Protein AF-A0AAD8GUL1-F1 (afdb_monomer_lite)

Sequence (141 aa):
MFMANSLLISLLVLLSAIYFVTAQQKVTNSINQSSSLTPTGNSSWLSPSGLSAFEFHLQGNNRYRLEIFIVRLVVNNTIVWTTNQDDPHVSDDVTLHLNIDGRLILQHKFLDSNTYVVNHDQSISSASMLDTGNFVLYDSN

InterPro domains:
  IPR001480 Bulb-type lectin domain [PS50927] (30-141)
  IPR036426 Bulb-type lectin domain superfamily [G3DSA:2.90.10.10] (22-141)
  IPR036426 Bulb-type lectin domain superfamily [SSF51110] (76-141)

Foldseek 3Di:
DVVVVVVVVVVVVVVVVVVVVLVVLQPVLKAFAPDKAFLPPNFWRAASVSQWTQGWDDPDPQWTFGAIAGRDDDDDPDRDGDDPVPTDIDGRQWMFGCHPQQFGWIDGNPDPDIHGPDDDPARFRIWHQHNVSDTDTDGPD

Organism: NCBI:txid360622

Secondary structure (DSSP, 8-state):
-HHHHHHHHHHHHHHHHHHHHHHHT----EEETTEEE-TTSS-EEE-TTSSEEEEEEEEETTEEEEEEEE----SSS----B--TTPPPB-TTEEEEE-TTS-EEEEETT-S-PEESS--SSPEEEEEE-TTS-EEEEE--

pLDDT: mean 76.24, std 16.09, range [33.0, 94.69]

Radius of gyration: 20.24 Å; chains: 1; bounding box: 42×31×72 Å

Structure (mmCIF, N/CA/C/O backbone):
data_AF-A0AAD8GUL1-F1
#
_entry.id   AF-A0AAD8GUL1-F1
#
loop_
_atom_site.group_PDB
_atom_site.id
_atom_site.type_symbol
_atom_site.label_atom_id
_atom_site.label_alt_id
_atom_site.label_comp_id
_atom_sit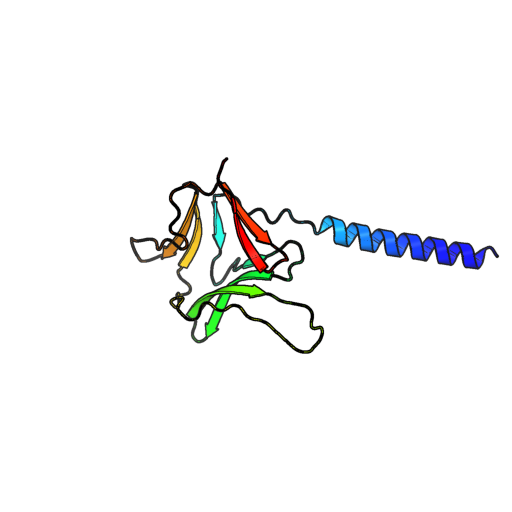e.label_asym_id
_atom_site.label_entity_id
_atom_site.label_seq_id
_atom_site.pdbx_PDB_ins_code
_atom_site.Cartn_x
_atom_site.Cartn_y
_atom_site.Cartn_z
_atom_site.occupancy
_atom_site.B_iso_or_equiv
_atom_site.auth_seq_id
_atom_site.auth_comp_id
_atom_site.auth_asym_id
_atom_site.auth_atom_id
_atom_site.pdbx_PDB_model_num
ATOM 1 N N . MET A 1 1 ? -17.472 8.202 51.626 1.00 59.06 1 MET A N 1
ATOM 2 C CA . MET A 1 1 ? -18.361 8.102 50.444 1.00 59.06 1 MET A CA 1
ATOM 3 C C . MET A 1 1 ? -17.948 9.057 49.317 1.00 59.06 1 MET A C 1
ATOM 5 O O . MET A 1 1 ? -17.770 8.594 48.203 1.00 59.06 1 MET A O 1
ATOM 9 N N . PHE A 1 2 ? -17.691 10.344 49.591 1.00 58.75 2 PHE A N 1
ATOM 10 C CA . PHE A 1 2 ? -17.330 11.347 48.567 1.00 58.75 2 PHE A CA 1
ATOM 11 C C . PHE A 1 2 ? -16.039 11.074 47.761 1.00 58.75 2 PHE A C 1
ATOM 13 O O . PHE A 1 2 ? -16.027 11.277 46.552 1.00 58.75 2 PHE A O 1
ATOM 20 N N . MET A 1 3 ? -14.965 10.572 48.388 1.00 69.62 3 MET A N 1
ATOM 21 C CA . MET A 1 3 ? -13.691 10.312 47.689 1.00 69.62 3 MET A CA 1
ATOM 22 C C . MET A 1 3 ? -13.766 9.159 46.674 1.00 69.62 3 MET A C 1
ATOM 24 O O . MET A 1 3 ? -13.169 9.246 45.606 1.00 69.62 3 MET A O 1
ATOM 28 N N . ALA A 1 4 ? -14.539 8.109 46.970 1.00 71.50 4 ALA A N 1
ATOM 29 C CA . ALA A 1 4 ? -14.715 6.968 46.069 1.00 71.50 4 ALA A CA 1
ATOM 30 C C . ALA A 1 4 ? -15.485 7.355 44.793 1.00 71.50 4 ALA A C 1
ATOM 32 O O . ALA A 1 4 ? -15.118 6.927 43.702 1.00 71.50 4 ALA A O 1
ATOM 33 N N . ASN A 1 5 ? -16.488 8.235 44.911 1.00 77.50 5 ASN A N 1
ATOM 34 C CA . ASN A 1 5 ? -17.206 8.772 43.753 1.00 77.50 5 ASN A CA 1
ATOM 35 C C . ASN A 1 5 ? -16.305 9.634 42.859 1.00 77.50 5 ASN A C 1
ATOM 37 O O . ASN A 1 5 ? -16.398 9.539 41.641 1.00 77.50 5 ASN A O 1
ATOM 41 N N . SER A 1 6 ? -15.418 10.443 43.446 1.00 81.12 6 SER A N 1
ATOM 42 C CA . SER A 1 6 ? -14.476 11.274 42.680 1.00 81.12 6 SER A CA 1
ATOM 43 C C . SER A 1 6 ? -13.496 10.426 41.856 1.00 81.12 6 SER A C 1
ATOM 45 O O . SER A 1 6 ? -13.279 10.689 40.672 1.00 81.12 6 SER A O 1
ATOM 47 N N . LEU A 1 7 ? -12.973 9.343 42.445 1.00 87.25 7 LEU A N 1
ATOM 48 C CA . LEU A 1 7 ? -12.097 8.394 41.750 1.00 87.25 7 LEU A CA 1
ATOM 49 C C . LEU A 1 7 ? -12.820 7.656 40.615 1.00 87.25 7 LEU A C 1
ATOM 51 O O . LEU A 1 7 ? -12.256 7.506 39.534 1.00 87.25 7 LEU A O 1
ATOM 55 N N . LEU A 1 8 ? -14.074 7.246 40.832 1.00 89.56 8 LEU A N 1
ATOM 56 C CA . LEU A 1 8 ? -14.887 6.582 39.811 1.00 89.56 8 LEU A CA 1
ATOM 57 C C . LEU A 1 8 ? -15.173 7.503 38.614 1.00 89.56 8 LEU A C 1
ATOM 59 O O . LEU A 1 8 ? -15.077 7.067 37.469 1.00 89.56 8 LEU A O 1
ATOM 63 N N . ILE A 1 9 ? -15.483 8.778 38.870 1.00 88.25 9 ILE A N 1
ATOM 64 C CA . ILE A 1 9 ? -15.730 9.775 37.818 1.00 88.25 9 ILE A CA 1
ATOM 65 C C . ILE A 1 9 ? -14.446 10.045 37.026 1.00 88.25 9 ILE A C 1
ATOM 67 O O . ILE A 1 9 ? -14.482 10.044 35.799 1.00 88.25 9 ILE A O 1
ATOM 71 N N . SER A 1 10 ? -13.309 10.216 37.706 1.00 87.44 10 SER A N 1
ATOM 72 C CA . SER A 1 10 ? -12.009 10.407 37.046 1.00 87.44 10 SER A CA 1
ATOM 73 C C . SER A 1 10 ? -11.644 9.215 36.154 1.00 87.44 10 SER A C 1
ATOM 75 O O . SER A 1 10 ? -11.240 9.396 35.006 1.00 87.44 10 SER A O 1
ATOM 77 N N . LEU A 1 11 ? -11.882 7.990 36.636 1.00 89.69 11 LEU A N 1
ATOM 78 C CA . LEU A 1 11 ? -11.674 6.766 35.864 1.00 89.69 11 LEU A CA 1
ATOM 79 C C . LEU A 1 11 ? -12.589 6.714 34.629 1.00 89.69 11 LEU A C 1
ATOM 81 O O . LEU A 1 11 ? -12.108 6.447 33.533 1.00 89.69 11 LEU A O 1
ATOM 85 N N . LEU A 1 12 ? -13.881 7.029 34.772 1.00 88.88 12 LEU A N 1
ATOM 86 C CA . LEU A 1 12 ? -14.832 7.091 33.653 1.00 88.88 12 LEU A CA 1
ATOM 87 C C . LEU A 1 12 ? -14.428 8.128 32.596 1.00 88.88 12 LEU A C 1
ATOM 89 O O . LEU A 1 12 ? -14.507 7.840 31.402 1.00 88.88 12 LEU A O 1
ATOM 93 N N . VAL A 1 13 ? -13.955 9.303 33.019 1.00 87.56 13 VAL A N 1
ATOM 94 C CA . VAL A 1 13 ? -13.448 10.341 32.109 1.00 87.56 13 VAL A CA 1
ATOM 95 C C . VAL A 1 13 ? -12.207 9.841 31.371 1.00 87.56 13 VAL A C 1
ATOM 97 O O . VAL A 1 13 ? -12.144 9.973 30.149 1.00 87.56 13 VAL A O 1
ATOM 100 N N . LEU A 1 14 ? -11.271 9.195 32.072 1.00 85.00 14 LEU A N 1
ATOM 101 C CA . LEU A 1 14 ? -10.065 8.633 31.464 1.00 85.00 14 LEU A CA 1
ATOM 102 C C . LEU A 1 14 ? -10.404 7.545 30.435 1.00 85.00 14 LEU A C 1
ATOM 104 O O . LEU A 1 14 ? -9.893 7.580 29.317 1.00 85.00 14 LEU A O 1
ATOM 108 N N . LEU A 1 15 ? -11.312 6.622 30.777 1.00 83.50 15 LEU A N 1
ATOM 109 C CA . LEU A 1 15 ? -11.788 5.600 29.843 1.00 83.50 15 LEU A CA 1
ATOM 110 C C . LEU A 1 15 ? -12.452 6.249 28.628 1.00 83.50 15 LEU A C 1
ATOM 112 O O . LEU A 1 15 ? -12.119 5.893 27.501 1.00 83.50 15 LEU A O 1
ATOM 116 N N . SER A 1 16 ? -13.342 7.225 28.832 1.00 77.19 16 SER A N 1
ATOM 117 C CA . SER A 1 16 ? -14.016 7.910 27.725 1.00 77.19 16 SER A CA 1
ATOM 118 C C . SER A 1 16 ? -13.022 8.599 26.787 1.00 77.19 16 SER A C 1
ATOM 120 O O . SER A 1 16 ? -13.133 8.446 25.575 1.00 77.19 16 SER A O 1
ATOM 122 N N . ALA A 1 17 ? -11.994 9.264 27.325 1.00 72.44 17 ALA A N 1
ATOM 123 C CA . ALA A 1 17 ? -10.955 9.912 26.533 1.00 72.44 17 ALA A CA 1
ATOM 124 C C . ALA A 1 17 ? -10.170 8.900 25.681 1.00 72.44 17 ALA A C 1
ATOM 126 O O . ALA A 1 17 ? -9.932 9.152 24.503 1.00 72.44 17 ALA A O 1
ATOM 127 N N . ILE A 1 18 ? -9.843 7.726 26.233 1.00 69.38 18 ILE A N 1
ATOM 128 C CA . ILE A 1 18 ? -9.181 6.639 25.490 1.00 69.38 18 ILE A CA 1
ATOM 129 C C . ILE A 1 18 ? -10.098 6.094 24.377 1.00 69.38 18 ILE A C 1
ATOM 131 O O . ILE A 1 18 ? -9.643 5.872 23.252 1.00 69.38 18 ILE A O 1
ATOM 135 N N . TYR A 1 19 ? -11.399 5.936 24.640 1.00 68.38 19 TYR A N 1
ATOM 136 C CA . TYR A 1 19 ? -12.379 5.537 23.620 1.00 68.38 19 TYR A CA 1
ATOM 137 C C . TYR A 1 19 ? -12.519 6.578 22.496 1.00 68.38 19 TYR A C 1
ATOM 139 O O . TYR A 1 19 ? -12.584 6.208 21.327 1.00 68.38 19 TYR A O 1
ATOM 147 N N . PHE A 1 20 ? -12.529 7.876 22.808 1.00 56.62 20 PHE A N 1
ATOM 148 C CA . PHE A 1 20 ? -12.612 8.923 21.781 1.00 56.62 20 PHE A CA 1
ATOM 149 C C . PHE A 1 20 ? -11.341 9.014 20.931 1.00 56.62 20 PHE A C 1
ATOM 151 O O . PHE A 1 20 ? -11.443 9.162 19.714 1.00 56.62 20 PHE A O 1
ATOM 158 N N . VAL A 1 21 ? -10.157 8.872 21.537 1.00 55.88 21 VAL A N 1
ATOM 159 C CA . VAL A 1 21 ? -8.876 8.868 20.807 1.00 55.88 21 VAL A CA 1
ATOM 160 C C . VAL A 1 21 ? -8.788 7.665 19.860 1.00 55.88 21 VAL A C 1
ATOM 162 O O . VAL A 1 21 ? -8.399 7.822 18.706 1.00 55.88 21 VAL A O 1
ATOM 165 N N . THR A 1 22 ? -9.225 6.483 20.300 1.00 52.62 22 THR A N 1
ATOM 166 C CA . THR A 1 22 ? -9.270 5.282 19.444 1.00 52.62 22 THR A CA 1
ATOM 167 C C . THR A 1 22 ? -10.350 5.365 18.358 1.00 52.62 22 THR A C 1
ATOM 169 O O . THR A 1 22 ? -10.132 4.890 17.246 1.00 52.62 22 THR A O 1
ATOM 172 N N . ALA A 1 23 ? -11.485 6.025 18.619 1.00 48.41 23 ALA A N 1
ATOM 173 C CA . ALA A 1 23 ? -12.543 6.233 17.626 1.00 48.41 23 ALA A CA 1
ATOM 174 C C . ALA A 1 23 ? -12.180 7.274 16.547 1.00 48.41 23 ALA A C 1
ATOM 176 O O . ALA A 1 23 ? -12.614 7.140 15.402 1.00 48.41 23 ALA A O 1
ATOM 177 N N . GLN A 1 24 ? -11.378 8.295 16.879 1.00 44.03 24 GLN A N 1
ATOM 178 C CA . GLN A 1 24 ? -10.892 9.293 15.913 1.00 44.03 24 GLN A CA 1
ATOM 179 C C . GLN A 1 24 ? -9.800 8.761 14.979 1.00 44.03 24 GLN A C 1
ATOM 181 O O . GLN A 1 24 ? -9.584 9.332 13.913 1.00 44.03 24 GLN A O 1
ATOM 186 N N . GLN A 1 25 ? -9.171 7.634 15.314 1.00 44.25 25 GLN A N 1
ATOM 187 C CA . GLN A 1 25 ? -8.250 6.930 14.420 1.00 44.25 25 GLN A CA 1
ATOM 188 C C . GLN A 1 25 ? -8.980 6.039 13.403 1.00 44.25 25 GLN A C 1
ATOM 190 O O . GLN A 1 25 ? -8.367 5.223 12.723 1.00 44.25 25 GLN A O 1
ATOM 195 N N . LYS A 1 26 ? -10.296 6.213 13.236 1.00 44.41 26 LYS A N 1
ATOM 196 C CA . LYS A 1 26 ? -11.018 5.706 12.072 1.00 44.41 26 LYS A CA 1
ATOM 197 C C . LYS A 1 26 ? -10.695 6.597 10.872 1.00 44.41 26 LYS A C 1
ATOM 199 O O . LYS A 1 26 ? -11.546 7.333 10.377 1.00 44.41 26 LYS A O 1
ATOM 204 N N . VAL A 1 27 ? -9.442 6.551 10.422 1.00 51.62 27 VAL A N 1
ATOM 205 C CA . VAL A 1 27 ? -9.094 7.022 9.085 1.00 51.62 27 VAL A CA 1
ATOM 206 C C . VAL A 1 27 ? -9.995 6.234 8.143 1.00 51.62 27 VAL A C 1
ATOM 208 O O . VAL A 1 27 ? -10.023 5.001 8.166 1.00 51.62 27 VAL A O 1
ATOM 211 N N . THR A 1 28 ? -10.815 6.928 7.364 1.00 58.59 28 THR A N 1
ATOM 212 C CA . THR A 1 28 ? -11.421 6.319 6.187 1.00 58.59 28 THR A CA 1
ATOM 213 C C . THR A 1 28 ? -10.258 5.913 5.284 1.00 58.59 28 THR A C 1
ATOM 215 O O . THR A 1 28 ? -9.788 6.734 4.502 1.00 58.59 28 THR A O 1
ATOM 218 N N . ASN A 1 29 ? -9.753 4.681 5.417 1.00 73.94 29 ASN A N 1
ATOM 219 C CA . ASN A 1 29 ? -8.677 4.126 4.583 1.00 73.94 29 ASN A CA 1
ATOM 220 C C . ASN A 1 29 ? -9.212 3.763 3.189 1.00 73.94 29 ASN A C 1
ATOM 222 O O . ASN A 1 29 ? -8.972 2.673 2.668 1.00 73.94 29 ASN A O 1
ATOM 226 N N . SER A 1 30 ? -10.006 4.676 2.625 1.00 86.31 30 SER A N 1
ATOM 227 C CA . SER A 1 30 ? -10.424 4.660 1.235 1.00 86.31 30 SER A CA 1
ATOM 228 C C . SER A 1 30 ? -9.268 5.199 0.413 1.00 86.31 30 SER A C 1
ATOM 230 O O . SER A 1 30 ? -8.854 6.350 0.556 1.00 86.31 30 SER A O 1
ATOM 232 N N . ILE A 1 31 ? -8.738 4.336 -0.433 1.00 91.62 31 ILE A N 1
ATOM 233 C CA . ILE A 1 31 ? -7.705 4.636 -1.405 1.00 91.62 31 ILE A CA 1
ATOM 234 C C . ILE A 1 31 ? -8.445 5.121 -2.640 1.00 91.62 31 ILE A C 1
ATOM 236 O O . ILE A 1 31 ? -9.070 4.337 -3.349 1.00 91.62 31 ILE A O 1
ATOM 240 N N . ASN A 1 32 ? -8.418 6.425 -2.869 1.00 93.69 32 ASN A N 1
ATOM 241 C CA . ASN A 1 32 ? -9.093 7.017 -4.016 1.00 93.69 32 ASN A CA 1
ATOM 242 C C . ASN A 1 32 ? -8.194 6.943 -5.254 1.00 93.69 32 ASN A C 1
ATOM 244 O O . ASN A 1 32 ? -6.978 6.754 -5.151 1.00 93.69 32 ASN A O 1
ATOM 248 N N . GLN A 1 33 ? -8.777 7.156 -6.428 1.00 93.94 33 GLN A N 1
ATOM 249 C CA . GLN A 1 33 ? -8.000 7.397 -7.640 1.00 93.94 33 GLN A CA 1
ATOM 250 C C . GLN A 1 33 ? -6.969 8.517 -7.440 1.00 93.94 33 GLN A C 1
ATOM 252 O O . GLN A 1 33 ? -7.172 9.454 -6.669 1.00 93.94 33 GLN A O 1
ATOM 257 N N . SER A 1 34 ? -5.857 8.420 -8.163 1.00 94.19 34 SER A N 1
ATOM 258 C CA . SER A 1 34 ? -4.639 9.230 -8.001 1.00 94.19 34 SER A CA 1
ATOM 259 C C . SER A 1 34 ? -3.819 8.937 -6.737 1.00 94.19 34 SER A C 1
ATOM 261 O O . SER A 1 34 ? -2.826 9.621 -6.492 1.00 94.19 34 SER A O 1
ATOM 263 N N . SER A 1 35 ? -4.179 7.916 -5.954 1.00 94.38 35 SER A N 1
ATOM 264 C CA . SER A 1 35 ? -3.329 7.437 -4.857 1.00 94.38 35 SER A CA 1
ATOM 265 C C . SER A 1 35 ? -2.145 6.635 -5.389 1.00 94.38 35 SER A C 1
ATOM 267 O O . SER A 1 35 ? -2.259 5.922 -6.390 1.00 94.38 3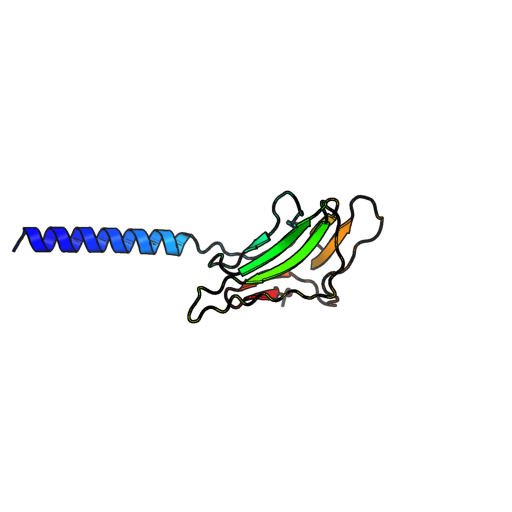5 SER A O 1
ATOM 269 N N . SER A 1 36 ? -1.016 6.702 -4.682 1.00 94.69 36 SER A N 1
ATOM 270 C CA . SER A 1 36 ? 0.191 5.972 -5.060 1.00 94.69 36 SER A CA 1
ATOM 271 C C . SER A 1 36 ? 1.022 5.508 -3.872 1.00 94.69 36 SER A C 1
ATOM 273 O O . SER A 1 36 ? 1.042 6.180 -2.839 1.00 94.69 36 SER A O 1
ATOM 275 N N . LEU A 1 37 ? 1.767 4.421 -4.068 1.00 93.44 37 LEU A N 1
ATOM 276 C CA . LEU A 1 37 ? 2.810 3.948 -3.161 1.00 93.44 37 LEU A CA 1
ATOM 277 C C . LEU A 1 37 ? 4.168 3.924 -3.863 1.00 93.44 37 LEU A C 1
ATOM 279 O O . LEU A 1 37 ? 4.249 3.616 -5.055 1.00 93.44 37 LEU A O 1
ATOM 283 N N . THR A 1 38 ? 5.235 4.185 -3.113 1.00 92.56 38 THR A N 1
ATOM 284 C CA . THR A 1 38 ? 6.618 4.003 -3.568 1.00 92.56 38 THR A CA 1
ATOM 285 C C . THR A 1 38 ? 7.391 3.121 -2.588 1.00 92.56 38 THR A C 1
ATOM 287 O O . THR A 1 38 ? 7.143 3.195 -1.382 1.00 92.56 38 THR A O 1
ATOM 290 N N . PRO A 1 39 ? 8.367 2.324 -3.055 1.00 89.44 39 PRO A N 1
ATOM 291 C CA . PRO A 1 39 ? 9.155 1.455 -2.179 1.00 89.44 39 PRO A CA 1
ATOM 292 C C . PRO A 1 39 ? 9.913 2.178 -1.053 1.00 89.44 39 PRO A C 1
ATOM 294 O O . PRO A 1 39 ? 10.182 1.589 -0.010 1.00 89.44 39 PRO A O 1
ATOM 297 N N . THR A 1 40 ? 10.272 3.448 -1.259 1.00 88.88 40 THR A N 1
ATOM 298 C CA . THR A 1 40 ? 11.114 4.242 -0.344 1.00 88.88 40 THR A CA 1
ATOM 299 C C . THR A 1 40 ? 10.387 5.412 0.324 1.00 88.88 40 THR A C 1
ATOM 301 O O . THR A 1 40 ? 10.983 6.110 1.143 1.00 88.88 40 THR A O 1
ATOM 304 N N . GLY A 1 41 ? 9.121 5.653 -0.025 1.00 89.12 41 GLY A N 1
ATOM 305 C CA . GLY A 1 41 ? 8.307 6.744 0.512 1.00 89.12 41 GLY A CA 1
ATOM 306 C C . GLY A 1 41 ? 7.101 6.212 1.275 1.00 89.12 41 GLY A C 1
ATOM 307 O O . GLY A 1 41 ? 7.242 5.451 2.227 1.00 89.12 41 GLY A O 1
ATOM 308 N N . ASN A 1 42 ? 5.903 6.611 0.847 1.00 90.38 42 ASN A N 1
ATOM 309 C CA . ASN A 1 42 ? 4.673 6.001 1.343 1.00 90.38 42 ASN A CA 1
ATOM 310 C C . ASN A 1 42 ? 4.581 4.594 0.755 1.00 90.38 42 ASN A C 1
ATOM 312 O O . ASN A 1 42 ? 4.208 4.439 -0.405 1.00 90.38 42 ASN A O 1
ATOM 316 N N . SER A 1 43 ? 4.972 3.591 1.533 1.00 89.50 43 SER A N 1
ATOM 317 C CA . SER A 1 43 ? 5.125 2.219 1.054 1.00 89.50 43 SER A CA 1
ATOM 318 C C . SER A 1 43 ? 3.915 1.334 1.316 1.00 89.50 43 SER A C 1
ATOM 320 O O . SER A 1 43 ? 3.902 0.215 0.814 1.00 89.50 43 SER A O 1
ATOM 322 N N . SER A 1 44 ? 2.911 1.800 2.068 1.00 90.50 44 SER A N 1
ATOM 323 C CA . SER A 1 44 ? 1.784 0.970 2.491 1.00 90.50 44 SER A CA 1
ATOM 324 C C . SER A 1 44 ? 0.425 1.672 2.477 1.00 90.50 44 SER A C 1
ATOM 326 O O . SER A 1 44 ? 0.292 2.865 2.766 1.00 90.50 44 SER A O 1
ATOM 328 N N . TRP A 1 45 ? -0.613 0.887 2.186 1.00 91.25 45 TRP A N 1
ATOM 329 C CA . TRP A 1 45 ? -2.001 1.204 2.506 1.00 91.25 45 TRP A CA 1
ATOM 330 C C . TRP A 1 45 ? -2.474 0.318 3.654 1.00 91.25 45 TRP A C 1
ATOM 332 O O . TRP A 1 45 ? -2.592 -0.899 3.510 1.00 91.25 45 TRP A O 1
ATOM 342 N N . LEU A 1 46 ? -2.738 0.938 4.801 1.00 88.94 46 LEU A N 1
ATOM 343 C CA . LEU A 1 46 ? -3.105 0.240 6.029 1.00 88.94 46 LEU A CA 1
ATOM 344 C C . LEU A 1 46 ? -4.607 -0.036 6.104 1.00 88.94 46 LEU A C 1
ATOM 346 O O . LEU A 1 46 ? -5.424 0.684 5.529 1.00 88.94 46 LEU A O 1
ATOM 350 N N . SER A 1 47 ? -4.985 -1.045 6.879 1.00 88.00 47 SER A N 1
ATOM 351 C CA . SER A 1 47 ? -6.360 -1.239 7.324 1.00 88.00 47 SER A CA 1
ATOM 352 C C . SER A 1 47 ? -6.724 -0.264 8.450 1.00 88.00 47 SER A C 1
ATOM 354 O O . SER A 1 47 ? -5.817 0.308 9.059 1.00 88.00 47 SER A O 1
ATOM 356 N N . PRO A 1 48 ? -8.017 -0.018 8.742 1.00 86.19 48 PRO A N 1
ATOM 357 C CA . PRO A 1 48 ? -8.422 0.920 9.793 1.00 86.19 48 PRO A CA 1
ATOM 358 C C . PRO A 1 48 ? -7.780 0.638 11.157 1.00 86.19 48 PRO A C 1
ATOM 360 O O . PRO A 1 48 ? -7.434 1.572 11.875 1.00 86.19 48 PRO A O 1
ATOM 363 N N . SER A 1 49 ? -7.570 -0.635 11.505 1.00 83.75 49 SER A N 1
ATOM 364 C CA . SER A 1 49 ? -6.860 -1.020 12.734 1.00 83.75 49 SER A CA 1
ATOM 365 C C . SER A 1 49 ? -5.333 -0.896 12.655 1.00 83.75 49 SER A C 1
ATOM 367 O O . SER A 1 49 ? -4.659 -1.048 13.672 1.00 83.75 49 SER A O 1
ATOM 369 N N . GLY A 1 50 ? -4.769 -0.679 11.465 1.00 81.88 50 GLY A N 1
ATOM 370 C CA . GLY A 1 50 ? -3.328 -0.716 11.210 1.00 81.88 50 GLY A CA 1
ATOM 371 C C . GLY A 1 50 ? -2.709 -2.114 11.296 1.00 81.88 50 GLY A C 1
ATOM 372 O O . GLY A 1 50 ? -1.497 -2.249 11.166 1.00 81.88 50 GLY A O 1
ATOM 373 N N . LEU A 1 51 ? -3.518 -3.154 11.520 1.00 81.19 51 LEU A N 1
ATOM 374 C CA . LEU A 1 51 ? -3.035 -4.523 11.665 1.00 81.19 51 LEU A CA 1
ATOM 375 C C . LEU A 1 51 ? -2.776 -5.197 10.325 1.00 81.19 51 LEU A C 1
ATOM 377 O O . LEU A 1 51 ? -2.023 -6.153 10.284 1.00 81.19 51 LEU A O 1
ATOM 381 N N . SER A 1 52 ? -3.386 -4.751 9.233 1.00 81.56 52 SER A N 1
ATOM 382 C CA . SER A 1 52 ? -3.092 -5.298 7.906 1.00 81.56 52 SER A CA 1
ATOM 383 C C . SER A 1 52 ? -2.658 -4.192 6.956 1.00 81.56 52 SER A C 1
ATOM 385 O O . SER A 1 52 ? -3.100 -3.053 7.091 1.00 81.56 52 SER A O 1
ATOM 387 N N . ALA A 1 53 ? -1.806 -4.522 5.994 1.00 85.88 53 ALA A N 1
ATOM 388 C CA . ALA A 1 53 ? -1.245 -3.584 5.037 1.00 85.88 53 ALA A CA 1
ATOM 389 C C . ALA A 1 53 ? -1.147 -4.217 3.646 1.00 85.88 53 ALA A C 1
ATOM 391 O O . ALA A 1 53 ? -0.813 -5.390 3.516 1.00 85.88 53 ALA A O 1
ATOM 392 N N . PHE A 1 54 ? -1.407 -3.429 2.608 1.00 85.69 54 PHE A N 1
ATOM 393 C CA . PHE A 1 54 ? -0.927 -3.712 1.257 1.00 85.69 54 PHE A CA 1
ATOM 394 C C . PHE A 1 54 ? 0.313 -2.857 1.025 1.00 85.69 54 PHE A C 1
ATOM 396 O O . PHE A 1 54 ? 0.200 -1.628 1.058 1.00 85.69 54 PHE A O 1
ATOM 403 N N . GLU A 1 55 ? 1.489 -3.469 0.882 1.00 87.69 55 GLU A N 1
ATOM 404 C CA . GLU A 1 55 ? 2.743 -2.725 0.991 1.00 87.69 55 GLU A CA 1
ATOM 405 C C . GLU A 1 55 ? 3.903 -3.235 0.137 1.00 87.69 55 GLU A C 1
ATOM 407 O O . GLU A 1 55 ? 3.972 -4.400 -0.251 1.00 87.69 55 GLU A O 1
ATOM 412 N N . PHE A 1 56 ? 4.854 -2.333 -0.117 1.00 86.75 56 PHE A N 1
ATOM 413 C CA . PHE A 1 56 ? 6.185 -2.698 -0.579 1.00 86.75 56 PHE A CA 1
ATOM 414 C C . PHE A 1 56 ? 7.035 -3.189 0.592 1.00 86.75 56 PHE A C 1
ATOM 416 O O . PHE A 1 56 ? 7.345 -2.427 1.508 1.00 86.75 56 PHE A O 1
ATOM 423 N N . HIS A 1 57 ? 7.484 -4.436 0.513 1.00 84.19 57 HIS A N 1
ATOM 424 C CA . HIS A 1 57 ? 8.362 -5.049 1.499 1.00 84.19 57 HIS A CA 1
ATOM 425 C C . HIS A 1 57 ? 9.789 -5.202 0.952 1.00 84.19 57 HIS A C 1
ATOM 427 O O . HIS A 1 57 ? 9.999 -5.732 -0.143 1.00 84.19 57 HIS A O 1
ATOM 433 N N . LEU A 1 58 ? 10.788 -4.744 1.714 1.00 81.62 58 LEU A N 1
ATOM 434 C CA . LEU A 1 58 ? 12.204 -4.866 1.362 1.00 81.62 58 LEU A CA 1
ATOM 435 C C . LEU A 1 58 ? 12.696 -6.295 1.633 1.00 81.62 58 LEU A C 1
ATOM 437 O O . LEU A 1 58 ? 12.715 -6.743 2.775 1.00 81.62 58 LEU A O 1
ATOM 441 N N . GLN A 1 59 ? 13.183 -6.985 0.602 1.00 77.62 59 GLN A N 1
ATOM 442 C CA . GLN A 1 59 ? 13.787 -8.319 0.744 1.00 77.62 59 GLN A CA 1
ATOM 443 C C . GLN A 1 59 ? 15.321 -8.313 0.827 1.00 77.62 59 GLN A C 1
ATOM 445 O O . GLN A 1 59 ? 15.933 -9.359 1.033 1.00 77.62 59 GLN A O 1
ATOM 450 N N . GLY A 1 60 ? 15.952 -7.143 0.696 1.00 74.75 60 GLY A N 1
ATOM 451 C CA . GLY A 1 60 ? 17.407 -6.970 0.722 1.00 74.75 60 GLY A CA 1
ATOM 452 C C . GLY A 1 60 ? 17.979 -6.573 -0.639 1.00 74.75 60 GLY A C 1
ATOM 453 O O . GLY A 1 60 ? 17.324 -6.711 -1.670 1.00 74.75 60 GLY A O 1
ATOM 454 N N . ASN A 1 61 ? 19.206 -6.041 -0.642 1.00 81.69 61 ASN A N 1
ATOM 455 C CA . ASN A 1 61 ? 19.897 -5.527 -1.836 1.00 81.69 61 ASN A CA 1
ATOM 456 C C . ASN A 1 61 ? 19.031 -4.575 -2.695 1.00 81.69 61 ASN A C 1
ATOM 458 O O . ASN A 1 61 ? 19.033 -4.688 -3.918 1.00 81.69 61 ASN A O 1
ATOM 462 N N . ASN A 1 62 ? 18.258 -3.681 -2.060 1.00 75.56 62 ASN A N 1
ATOM 463 C CA . ASN A 1 62 ? 17.315 -2.757 -2.717 1.00 75.56 62 ASN A CA 1
ATOM 464 C C . ASN A 1 62 ? 16.263 -3.439 -3.613 1.00 75.56 62 ASN A C 1
ATOM 466 O O . ASN A 1 62 ? 15.743 -2.835 -4.548 1.00 75.56 62 ASN A O 1
ATOM 470 N N . ARG A 1 63 ? 15.931 -4.703 -3.336 1.00 76.69 63 ARG A N 1
ATOM 471 C CA . ARG A 1 63 ? 14.853 -5.420 -4.022 1.00 76.69 63 ARG A CA 1
ATOM 472 C C . ARG A 1 63 ? 13.618 -5.430 -3.144 1.00 76.69 63 ARG A C 1
ATOM 474 O O . ARG A 1 63 ? 13.687 -5.802 -1.970 1.00 76.69 63 ARG A O 1
ATOM 481 N N . TYR A 1 64 ? 12.496 -5.073 -3.738 1.00 78.00 64 TYR A N 1
ATOM 482 C CA . TYR A 1 64 ? 11.213 -4.977 -3.069 1.00 78.00 64 TYR A CA 1
ATOM 483 C C . TYR A 1 64 ? 10.241 -5.996 -3.652 1.00 78.00 64 TYR A C 1
ATOM 485 O O . TYR A 1 64 ? 10.432 -6.502 -4.762 1.00 78.00 64 TYR A O 1
ATOM 493 N N . ARG A 1 65 ? 9.198 -6.311 -2.895 1.00 77.00 65 ARG A N 1
ATOM 494 C CA . ARG A 1 65 ? 8.025 -7.043 -3.377 1.00 77.00 65 ARG A CA 1
ATOM 495 C C . ARG A 1 65 ? 6.767 -6.310 -2.956 1.00 77.00 65 ARG A C 1
ATOM 497 O O . ARG A 1 65 ? 6.769 -5.662 -1.915 1.00 77.00 65 ARG A O 1
ATOM 504 N N . LEU A 1 66 ? 5.729 -6.395 -3.777 1.00 74.56 66 LEU A N 1
ATOM 505 C CA . LEU A 1 66 ? 4.401 -5.925 -3.413 1.00 74.56 66 LEU A CA 1
ATOM 506 C C . LEU A 1 66 ? 3.679 -7.077 -2.712 1.00 74.56 66 LEU A C 1
ATOM 508 O O . LEU A 1 66 ? 3.527 -8.136 -3.309 1.00 74.56 66 LEU A O 1
ATOM 512 N N . GLU A 1 67 ? 3.295 -6.907 -1.450 1.00 71.31 67 GLU A N 1
ATOM 513 C CA . GLU A 1 67 ? 2.748 -7.992 -0.630 1.00 71.31 67 GLU A CA 1
ATOM 514 C C . GLU A 1 67 ? 1.550 -7.520 0.213 1.00 71.31 67 GLU A C 1
ATOM 516 O O . GLU A 1 67 ? 1.426 -6.344 0.567 1.00 71.31 67 GLU A O 1
ATOM 521 N N . ILE A 1 68 ? 0.653 -8.456 0.551 1.00 61.88 68 ILE A N 1
ATOM 522 C CA . ILE A 1 68 ? -0.360 -8.255 1.593 1.00 61.88 68 ILE A CA 1
ATOM 523 C C . ILE A 1 68 ? 0.211 -8.759 2.919 1.00 61.88 68 ILE A C 1
ATOM 525 O O . ILE A 1 68 ? 0.383 -9.963 3.128 1.00 61.88 68 ILE A O 1
ATOM 529 N N . PHE A 1 69 ? 0.448 -7.836 3.841 1.00 63.78 69 PHE A N 1
ATOM 530 C CA . PHE A 1 69 ? 0.925 -8.116 5.184 1.00 63.78 69 PHE A CA 1
ATOM 531 C C . PHE A 1 69 ? -0.226 -8.095 6.201 1.00 63.78 69 PHE A C 1
ATOM 533 O O . PHE A 1 69 ? -1.079 -7.208 6.180 1.00 63.78 69 PHE A O 1
ATOM 540 N N . ILE A 1 70 ? -0.274 -9.081 7.103 1.00 55.53 70 ILE A N 1
ATOM 541 C CA . ILE A 1 70 ? -1.325 -9.218 8.124 1.00 55.53 70 ILE A CA 1
ATOM 542 C C . ILE A 1 70 ? -0.680 -9.483 9.493 1.00 55.53 70 ILE A C 1
ATOM 544 O O . ILE A 1 70 ? -0.126 -10.549 9.751 1.00 55.53 70 ILE A O 1
ATOM 548 N N . VAL A 1 71 ? -0.830 -8.540 10.417 1.00 49.59 71 VAL A N 1
ATOM 549 C CA . VAL A 1 71 ? -0.499 -8.651 11.843 1.00 49.59 71 VAL A CA 1
ATOM 550 C C . VAL A 1 71 ? -1.727 -9.147 12.601 1.00 49.59 71 VAL A C 1
ATOM 552 O O . VAL A 1 71 ? -2.530 -8.371 13.117 1.00 49.59 71 VAL A O 1
ATOM 555 N N . ARG A 1 72 ? -1.897 -10.465 12.729 1.00 51.53 72 ARG A N 1
ATOM 556 C CA . ARG A 1 72 ? -2.838 -10.995 13.729 1.00 51.53 72 ARG A CA 1
ATOM 557 C C . ARG A 1 72 ? -2.151 -11.021 15.088 1.00 51.53 72 ARG A C 1
ATOM 559 O O . ARG A 1 72 ? -1.142 -11.700 15.262 1.00 51.53 72 ARG A O 1
ATOM 566 N N . LEU A 1 73 ? -2.714 -10.287 16.053 1.00 43.50 73 LEU A N 1
ATOM 567 C CA . LEU A 1 73 ? -2.344 -10.423 17.459 1.00 43.50 73 LEU A CA 1
ATOM 568 C C . LEU A 1 73 ? -2.451 -11.897 17.851 1.00 43.50 73 LEU A C 1
ATOM 570 O O . LEU A 1 73 ? -3.474 -12.554 17.657 1.00 43.50 73 LEU A O 1
ATOM 574 N N . VAL A 1 74 ? -1.338 -12.405 18.356 1.00 43.72 74 VAL A N 1
ATOM 575 C CA . VAL A 1 74 ? -1.120 -13.813 18.634 1.00 43.72 74 VAL A CA 1
ATOM 576 C C . VAL A 1 74 ? -2.070 -14.287 19.735 1.00 43.72 74 VAL A C 1
ATOM 578 O O . VAL A 1 74 ? -1.893 -13.957 20.904 1.00 43.72 74 VAL A O 1
ATOM 581 N N . VAL A 1 75 ? -3.023 -15.145 19.380 1.00 41.19 75 VAL A N 1
ATOM 582 C CA . VAL A 1 75 ? -3.517 -16.189 20.283 1.00 41.19 75 VAL A CA 1
ATOM 583 C C . VAL A 1 75 ? -3.009 -17.500 19.682 1.00 41.19 75 VAL A C 1
ATOM 585 O O . VAL A 1 75 ? -3.424 -17.868 18.588 1.00 41.19 75 VAL A O 1
ATOM 588 N N . ASN A 1 76 ? -2.064 -18.165 20.359 1.00 45.94 76 ASN A N 1
ATOM 589 C CA . ASN A 1 76 ? -1.418 -19.436 19.961 1.00 45.94 76 ASN A CA 1
ATOM 590 C C . ASN A 1 76 ? -0.313 -19.370 18.876 1.00 45.94 76 ASN A C 1
ATOM 592 O O . ASN A 1 76 ? -0.305 -20.158 17.934 1.00 45.94 76 ASN A O 1
ATOM 596 N N . ASN A 1 77 ? 0.658 -18.465 19.023 1.00 40.19 77 ASN A N 1
ATOM 597 C CA . ASN A 1 77 ? 1.954 -18.434 18.311 1.00 40.19 77 ASN A CA 1
ATOM 598 C C . ASN A 1 77 ? 1.962 -18.514 16.770 1.00 40.19 77 ASN A C 1
ATOM 600 O O . ASN A 1 77 ? 3.007 -18.795 16.187 1.00 40.19 77 ASN A O 1
ATOM 604 N N . THR A 1 78 ? 0.855 -18.227 16.087 1.00 33.00 78 THR A N 1
ATOM 605 C CA . THR A 1 78 ? 0.813 -18.310 14.621 1.00 33.00 78 THR A CA 1
ATOM 606 C C . THR A 1 78 ? 0.847 -16.913 14.010 1.00 33.00 78 THR A C 1
ATOM 608 O O . THR A 1 78 ? -0.158 -16.205 14.010 1.00 33.00 78 THR A O 1
ATOM 611 N N . ILE A 1 79 ? 2.011 -16.514 13.492 1.00 39.62 79 ILE A N 1
ATOM 612 C CA . ILE A 1 79 ? 2.137 -15.373 12.577 1.00 39.62 79 ILE A CA 1
ATOM 613 C C . ILE A 1 79 ? 1.807 -15.911 11.183 1.00 39.62 79 ILE A C 1
ATOM 615 O O . ILE A 1 79 ? 2.545 -16.740 10.651 1.00 39.62 79 ILE A O 1
ATOM 619 N N . VAL A 1 80 ? 0.677 -15.494 10.612 1.00 38.12 80 VAL A N 1
ATOM 620 C CA . VAL A 1 80 ? 0.286 -15.874 9.247 1.00 38.12 80 VAL A CA 1
ATOM 621 C C . VAL A 1 80 ? 0.668 -14.736 8.310 1.00 38.12 80 VAL A C 1
ATOM 623 O O . VAL A 1 80 ? 0.187 -13.620 8.459 1.00 38.12 80 VAL A O 1
ATOM 626 N N . TRP A 1 81 ? 1.535 -15.042 7.355 1.00 45.22 81 TRP A N 1
ATOM 627 C CA . TRP A 1 81 ? 1.982 -14.173 6.277 1.00 45.22 81 TRP A CA 1
ATOM 628 C C . TRP A 1 81 ? 1.406 -14.749 4.982 1.00 45.22 81 TRP A C 1
ATOM 630 O O . TRP A 1 81 ? 1.554 -15.942 4.714 1.00 45.22 81 TRP A O 1
ATOM 640 N N . THR A 1 82 ? 0.708 -13.929 4.201 1.00 45.44 82 THR A N 1
ATOM 641 C CA . THR A 1 82 ? 0.201 -14.314 2.875 1.00 45.44 82 THR A CA 1
ATOM 642 C C . THR A 1 82 ? 1.107 -13.683 1.826 1.00 45.44 82 THR A C 1
ATOM 644 O O . THR A 1 82 ? 0.750 -12.712 1.172 1.00 45.44 82 THR A O 1
ATOM 647 N N . THR A 1 83 ? 2.320 -14.218 1.692 1.00 45.97 83 THR A N 1
ATOM 648 C CA . THR A 1 83 ? 3.172 -13.920 0.536 1.00 45.97 83 THR A CA 1
ATOM 649 C C . THR A 1 83 ? 2.610 -14.661 -0.669 1.00 45.97 83 THR A C 1
ATOM 651 O O . THR A 1 83 ? 2.459 -15.885 -0.630 1.00 45.97 83 THR A O 1
ATOM 654 N N . ASN A 1 84 ? 2.362 -13.946 -1.762 1.00 53.31 84 ASN A N 1
ATOM 655 C CA . ASN A 1 84 ? 2.228 -14.582 -3.062 1.00 53.31 84 ASN A CA 1
ATOM 656 C C . ASN A 1 84 ? 3.655 -14.842 -3.577 1.00 53.31 84 ASN A C 1
ATOM 658 O O . ASN A 1 84 ? 4.376 -13.916 -3.944 1.00 53.31 84 ASN A O 1
ATOM 662 N N . GLN A 1 85 ? 4.138 -16.085 -3.470 1.00 46.28 85 GLN A N 1
ATOM 663 C CA . GLN A 1 85 ? 5.558 -16.406 -3.710 1.00 46.28 85 GLN A CA 1
ATOM 664 C C . GLN A 1 85 ? 5.994 -16.219 -5.168 1.00 46.28 85 GLN A C 1
ATOM 666 O O . GLN A 1 85 ? 7.195 -16.128 -5.426 1.00 46.28 85 GLN A O 1
ATOM 671 N N . ASP A 1 86 ? 5.029 -16.115 -6.078 1.00 54.78 86 ASP A N 1
ATOM 672 C CA . ASP A 1 86 ? 5.249 -15.941 -7.510 1.00 54.78 86 ASP A CA 1
ATOM 673 C C . ASP A 1 86 ? 5.334 -14.465 -7.936 1.00 54.78 86 ASP A C 1
ATOM 675 O O . ASP A 1 86 ? 5.589 -14.184 -9.109 1.00 54.78 86 ASP A O 1
ATOM 679 N N . ASP A 1 87 ? 5.161 -13.513 -7.009 1.00 58.62 87 ASP A N 1
ATOM 680 C CA . ASP A 1 87 ? 5.211 -12.098 -7.363 1.00 58.62 87 ASP A CA 1
ATOM 681 C C . ASP A 1 87 ? 6.656 -11.660 -7.676 1.00 58.62 87 ASP A C 1
ATOM 683 O O . ASP A 1 87 ? 7.585 -11.880 -6.881 1.00 58.62 87 ASP A O 1
ATOM 687 N N . PRO A 1 88 ? 6.883 -11.038 -8.848 1.00 63.09 88 PRO A N 1
ATOM 688 C CA . PRO A 1 88 ? 8.215 -10.668 -9.290 1.00 63.09 88 PRO A CA 1
ATOM 689 C C . PRO A 1 88 ? 8.822 -9.617 -8.359 1.00 63.09 88 PRO A C 1
ATOM 691 O O . PRO A 1 88 ? 8.161 -8.688 -7.898 1.00 63.09 88 PRO A O 1
ATOM 694 N N . HIS A 1 89 ? 10.126 -9.740 -8.112 1.00 71.81 89 HIS A N 1
ATOM 695 C CA . HIS A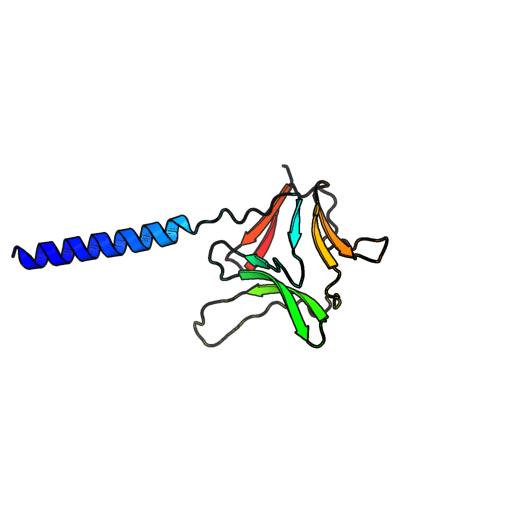 1 89 ? 10.871 -8.696 -7.418 1.00 71.81 89 HIS A CA 1
ATOM 696 C C . HIS A 1 89 ? 10.859 -7.410 -8.242 1.00 71.81 89 HIS A C 1
ATOM 698 O O . HIS A 1 89 ? 11.185 -7.428 -9.431 1.00 71.81 89 HIS A O 1
ATOM 704 N N . VAL A 1 90 ? 10.565 -6.297 -7.581 1.00 76.31 90 VAL A N 1
ATOM 705 C CA . VAL A 1 90 ? 10.576 -4.960 -8.169 1.00 76.31 90 VAL A CA 1
ATOM 706 C C . VAL A 1 90 ? 11.737 -4.149 -7.596 1.00 76.31 90 VAL A C 1
ATOM 708 O O . VAL A 1 90 ? 12.194 -4.378 -6.474 1.00 76.31 90 VAL A O 1
ATOM 711 N N . SER A 1 91 ? 12.255 -3.232 -8.402 1.00 79.12 91 SER A N 1
ATOM 712 C CA . SER A 1 91 ? 13.301 -2.285 -8.007 1.00 79.12 91 SER A CA 1
ATOM 713 C C . SER A 1 91 ? 12.693 -1.089 -7.253 1.00 79.12 91 SER A C 1
ATOM 715 O O . SER A 1 91 ? 11.474 -0.969 -7.150 1.00 79.12 91 SER A O 1
ATOM 717 N N . ASP A 1 92 ? 13.520 -0.201 -6.700 1.00 83.31 92 ASP A N 1
ATOM 718 C CA . ASP A 1 92 ? 13.080 1.013 -5.986 1.00 83.31 92 ASP A CA 1
ATOM 719 C C . ASP A 1 92 ? 12.587 2.150 -6.903 1.00 83.31 92 ASP A C 1
ATOM 721 O O . ASP A 1 92 ? 12.116 3.183 -6.425 1.00 83.31 92 ASP A O 1
ATOM 725 N N . ASP A 1 93 ? 12.657 1.957 -8.218 1.00 86.69 93 ASP A N 1
ATOM 726 C CA . ASP A 1 93 ? 12.290 2.904 -9.272 1.00 86.69 93 ASP A CA 1
ATOM 727 C C . ASP A 1 93 ? 10.851 2.725 -9.784 1.00 86.69 93 ASP A C 1
ATOM 729 O O . ASP A 1 93 ? 10.488 3.242 -10.848 1.00 86.69 93 ASP A O 1
ATOM 733 N N . VAL A 1 94 ? 10.030 1.998 -9.027 1.00 89.50 94 VAL A N 1
ATOM 734 C CA . VAL A 1 94 ? 8.624 1.758 -9.344 1.00 89.50 94 VAL A CA 1
ATOM 735 C C . VAL A 1 94 ? 7.696 2.611 -8.494 1.00 89.50 94 VAL A C 1
ATOM 737 O O . VAL A 1 94 ? 8.007 3.000 -7.369 1.00 89.50 94 VAL A O 1
ATOM 740 N N . THR A 1 95 ? 6.518 2.892 -9.030 1.00 92.69 95 THR A N 1
ATOM 741 C CA . THR A 1 95 ? 5.413 3.495 -8.288 1.00 92.69 95 THR A CA 1
ATOM 742 C C . THR A 1 95 ? 4.150 2.701 -8.571 1.00 92.69 95 THR A C 1
ATOM 744 O O . THR A 1 95 ? 3.781 2.474 -9.722 1.00 92.69 95 THR A O 1
ATOM 747 N N . LEU A 1 96 ? 3.491 2.245 -7.514 1.00 92.69 96 LEU A N 1
ATOM 748 C CA . LEU A 1 96 ? 2.173 1.636 -7.615 1.00 92.69 96 LEU A CA 1
ATOM 749 C C . LEU A 1 96 ? 1.137 2.755 -7.633 1.00 92.69 96 LEU A C 1
ATOM 751 O O . LEU A 1 96 ? 1.139 3.591 -6.734 1.00 92.69 96 LEU A O 1
ATOM 755 N N . HIS A 1 97 ? 0.238 2.749 -8.608 1.00 93.44 97 HIS A N 1
ATOM 756 C CA . HIS A 1 97 ? -0.838 3.725 -8.731 1.00 93.44 97 HIS A CA 1
ATOM 757 C C . HIS A 1 97 ? -2.193 3.040 -8.756 1.00 93.44 97 HIS A C 1
ATOM 759 O O . HIS A 1 97 ? -2.389 2.103 -9.528 1.00 93.44 97 HIS A O 1
ATOM 765 N N . LEU A 1 98 ? -3.150 3.592 -8.012 1.00 92.25 98 LEU A N 1
ATOM 766 C CA . LEU A 1 98 ? -4.542 3.567 -8.446 1.00 92.25 98 LEU A CA 1
ATOM 767 C C . LEU A 1 98 ? -4.749 4.824 -9.291 1.00 92.25 98 LEU A C 1
ATOM 769 O O . LEU A 1 98 ? -4.901 5.919 -8.751 1.00 92.25 98 LEU A O 1
ATOM 773 N N . ASN A 1 99 ? -4.643 4.697 -10.610 1.00 92.75 99 ASN A N 1
ATOM 774 C CA . ASN A 1 99 ? -4.627 5.857 -11.496 1.00 92.75 99 ASN A CA 1
ATOM 775 C C . ASN A 1 99 ? -6.040 6.433 -11.731 1.00 92.75 99 ASN A C 1
ATOM 777 O O . ASN A 1 99 ? -7.043 5.873 -11.288 1.00 92.75 99 ASN A O 1
ATOM 781 N N . ILE A 1 100 ? -6.118 7.565 -12.433 1.00 93.56 100 ILE A N 1
ATOM 782 C CA . ILE A 1 100 ? -7.392 8.240 -12.726 1.00 93.56 100 ILE A CA 1
ATOM 783 C C . ILE A 1 100 ? -8.296 7.464 -13.694 1.00 93.56 100 ILE A C 1
ATOM 785 O O . ILE A 1 100 ? -9.503 7.673 -13.707 1.00 93.56 100 ILE A O 1
ATOM 789 N N . ASP A 1 101 ? -7.737 6.521 -14.454 1.00 91.88 101 ASP A N 1
ATOM 790 C CA . ASP A 1 101 ? -8.508 5.618 -15.317 1.00 91.88 101 ASP A CA 1
ATOM 791 C C . ASP A 1 101 ? -9.161 4.471 -14.515 1.00 91.88 101 ASP A C 1
ATOM 793 O O . ASP A 1 101 ? -9.866 3.621 -15.068 1.00 91.88 101 ASP A O 1
ATOM 797 N N . GLY A 1 102 ? -8.916 4.418 -13.200 1.00 90.38 102 GLY A N 1
ATOM 798 C CA . GLY A 1 102 ? -9.374 3.352 -12.314 1.00 90.38 102 GLY A CA 1
ATOM 799 C C . GLY A 1 102 ? -8.662 2.031 -12.574 1.00 90.38 102 GLY A C 1
ATOM 800 O O . GLY A 1 102 ? -9.280 0.964 -12.545 1.00 90.38 102 GLY A O 1
ATOM 801 N N . ARG A 1 103 ? -7.360 2.092 -12.865 1.00 89.56 103 ARG A N 1
ATOM 802 C CA . ARG A 1 103 ? -6.483 0.929 -13.019 1.00 89.56 103 ARG A CA 1
ATOM 803 C C . ARG A 1 103 ? -5.461 0.893 -11.888 1.00 89.56 103 ARG A C 1
ATOM 805 O O . ARG A 1 103 ? -4.846 1.911 -11.569 1.00 89.56 103 ARG A O 1
ATOM 812 N N . LEU A 1 104 ? -5.265 -0.294 -11.313 1.00 87.94 104 LEU A N 1
ATOM 813 C CA . LEU A 1 104 ? -4.180 -0.558 -10.371 1.00 87.94 104 LEU A CA 1
ATOM 814 C C . LEU A 1 104 ? -2.950 -1.035 -11.151 1.00 87.94 104 LEU A C 1
ATOM 816 O O . LEU A 1 104 ? -2.929 -2.158 -11.665 1.00 87.94 104 LEU A O 1
ATOM 820 N N . ILE A 1 105 ? -1.949 -0.167 -11.274 1.00 89.88 105 ILE A N 1
ATOM 821 C CA . ILE A 1 105 ? -0.779 -0.384 -12.131 1.00 89.88 105 ILE A CA 1
ATOM 822 C C . ILE A 1 105 ? 0.527 -0.163 -11.381 1.00 89.88 105 ILE A C 1
ATOM 824 O O . ILE A 1 105 ? 0.626 0.704 -10.516 1.00 89.88 105 ILE A O 1
ATOM 828 N N . LEU A 1 106 ? 1.552 -0.904 -11.776 1.00 89.12 106 LEU A N 1
ATOM 829 C CA . LEU A 1 106 ? 2.931 -0.643 -11.416 1.00 89.12 106 LEU A CA 1
ATOM 830 C C . LEU A 1 106 ? 3.596 0.121 -12.564 1.00 89.12 106 LEU A C 1
ATOM 832 O O . LEU A 1 106 ? 3.795 -0.419 -13.657 1.00 89.12 106 LEU A O 1
ATOM 836 N N . GLN A 1 107 ? 3.901 1.390 -12.319 1.00 90.50 107 GLN A N 1
ATOM 837 C CA . GLN A 1 107 ? 4.648 2.238 -13.234 1.00 90.50 107 GLN A CA 1
ATOM 838 C C . GLN A 1 107 ? 6.140 2.109 -12.942 1.00 90.50 107 GLN A C 1
ATOM 840 O O . GLN A 1 107 ? 6.569 2.238 -11.797 1.00 90.50 107 GLN A O 1
ATOM 845 N N . HIS A 1 108 ? 6.931 1.896 -13.987 1.00 88.69 108 HIS A N 1
ATOM 846 C CA . HIS A 1 108 ? 8.386 1.858 -13.908 1.00 88.69 108 HIS A CA 1
ATOM 847 C C . HIS A 1 108 ? 8.956 3.171 -14.441 1.00 88.69 108 HIS A C 1
ATOM 849 O O . HIS A 1 108 ? 8.577 3.616 -15.522 1.00 88.69 108 HIS A O 1
ATOM 855 N N . LYS A 1 109 ? 9.892 3.790 -13.719 1.00 86.56 109 LYS A N 1
ATOM 856 C CA . LYS A 1 109 ? 10.450 5.098 -14.101 1.00 86.56 109 LYS A CA 1
ATOM 857 C C . LYS A 1 109 ? 11.171 5.102 -15.456 1.00 86.56 109 LYS A C 1
ATOM 859 O O . LYS A 1 109 ? 11.188 6.131 -16.125 1.00 86.56 109 LYS A O 1
ATOM 864 N N . PHE A 1 110 ? 11.799 3.987 -15.826 1.00 83.81 110 PHE A N 1
ATOM 865 C CA . PHE A 1 110 ? 12.660 3.887 -17.012 1.00 83.81 110 PHE A CA 1
ATOM 866 C C . PHE A 1 110 ? 12.123 2.949 -18.101 1.00 83.81 110 PHE A C 1
ATOM 868 O O . PHE A 1 110 ? 12.824 2.707 -19.081 1.00 83.81 110 PHE A O 1
ATOM 875 N N . LEU A 1 111 ? 10.916 2.400 -17.935 1.00 83.00 111 LEU A N 1
ATOM 876 C CA . LEU A 1 111 ? 10.267 1.567 -18.948 1.00 83.00 111 LEU A CA 1
ATOM 877 C C . LEU A 1 111 ? 9.027 2.290 -19.469 1.00 83.00 111 LEU A C 1
ATOM 879 O O . LEU A 1 111 ? 8.249 2.832 -18.692 1.00 83.00 111 LEU A O 1
ATOM 883 N N . ASP A 1 112 ? 8.804 2.218 -20.778 1.00 78.00 112 ASP A N 1
ATOM 884 C CA . ASP A 1 112 ? 7.638 2.829 -21.432 1.00 78.00 112 ASP A CA 1
ATOM 885 C C . ASP A 1 112 ? 6.337 2.024 -21.232 1.00 78.00 112 ASP A C 1
ATOM 887 O O . ASP A 1 112 ? 5.291 2.355 -21.789 1.00 78.00 112 ASP A O 1
ATOM 891 N N . SER A 1 113 ? 6.385 0.945 -20.445 1.00 81.44 113 SER A N 1
ATOM 892 C CA . SER A 1 113 ? 5.260 0.046 -20.194 1.00 81.44 113 SER A CA 1
ATOM 893 C C . SER A 1 113 ? 4.934 -0.053 -18.708 1.00 81.44 113 SER A C 1
ATOM 895 O O . SER A 1 113 ? 5.822 -0.266 -17.881 1.00 81.44 113 SER A O 1
ATOM 897 N N . ASN A 1 114 ? 3.640 -0.005 -18.395 1.00 83.94 114 ASN A N 1
ATOM 898 C CA . ASN A 1 114 ? 3.117 -0.269 -17.059 1.00 83.94 114 ASN A CA 1
ATOM 899 C C . ASN A 1 114 ? 2.689 -1.733 -16.925 1.00 83.94 114 ASN A C 1
ATOM 901 O O . ASN A 1 114 ? 2.168 -2.325 -17.874 1.00 83.94 114 ASN A O 1
ATOM 905 N N . THR A 1 115 ? 2.836 -2.284 -15.724 1.00 84.31 115 THR A N 1
ATOM 906 C CA . THR A 1 115 ? 2.334 -3.621 -15.389 1.00 84.31 115 THR A CA 1
ATOM 907 C C . THR A 1 115 ? 0.980 -3.493 -14.703 1.00 84.31 115 THR A C 1
ATOM 909 O O . THR A 1 115 ? 0.855 -2.772 -13.716 1.00 84.31 115 THR A O 1
ATOM 912 N N . TYR A 1 116 ? -0.045 -4.187 -15.194 1.00 81.44 116 TYR A N 1
ATOM 913 C CA . TYR A 1 116 ? -1.335 -4.256 -14.505 1.00 81.44 116 TYR A CA 1
ATOM 914 C C . TYR A 1 116 ? -1.224 -5.208 -13.317 1.00 81.44 116 TYR A C 1
ATOM 916 O O . TYR A 1 116 ? -0.908 -6.381 -13.497 1.00 81.44 116 TYR A O 1
ATOM 924 N N . VAL A 1 117 ? -1.487 -4.702 -12.111 1.00 79.38 117 VAL A N 1
ATOM 925 C CA . VAL A 1 117 ? -1.471 -5.519 -10.884 1.00 79.38 117 VAL A CA 1
ATOM 926 C C . VAL A 1 117 ? -2.736 -6.367 -10.799 1.00 79.38 117 VAL A C 1
ATOM 928 O O . VAL A 1 117 ? -2.707 -7.499 -10.331 1.00 79.38 117 VAL A O 1
ATOM 931 N N . VAL A 1 118 ? -3.850 -5.828 -11.296 1.00 76.69 118 VAL A N 1
ATOM 932 C CA . VAL A 1 118 ? -5.123 -6.538 -11.403 1.00 76.69 118 VAL A CA 1
ATOM 933 C C . VAL A 1 118 ? -5.637 -6.398 -12.828 1.00 76.69 118 VAL A C 1
ATOM 935 O O . VAL A 1 118 ? -5.779 -5.287 -13.340 1.00 76.69 118 VAL A O 1
ATOM 938 N N . ASN A 1 119 ? -5.933 -7.532 -13.461 1.00 73.62 119 ASN A N 1
ATOM 939 C CA . ASN A 1 119 ? -6.622 -7.563 -14.743 1.00 73.62 119 ASN A CA 1
ATOM 940 C C . ASN A 1 119 ? -8.135 -7.536 -14.490 1.00 73.62 119 ASN A C 1
ATOM 942 O O . ASN A 1 119 ? -8.745 -8.571 -14.221 1.00 73.62 119 ASN A O 1
ATOM 946 N N . HIS A 1 120 ? -8.715 -6.337 -14.487 1.00 70.12 120 HIS A N 1
ATOM 947 C CA . HIS A 1 120 ? -10.138 -6.122 -14.250 1.00 70.12 120 HIS A CA 1
ATOM 948 C C . HIS A 1 120 ? -10.713 -5.185 -15.310 1.00 70.12 120 HIS A C 1
ATOM 950 O O . HIS A 1 120 ? -10.154 -4.121 -15.576 1.00 70.12 120 HIS A O 1
ATOM 956 N N . ASP A 1 121 ? -11.838 -5.578 -15.905 1.00 74.69 121 ASP A N 1
ATOM 957 C CA . ASP A 1 121 ? -12.422 -4.847 -17.030 1.00 74.69 121 ASP A CA 1
ATOM 958 C C . ASP A 1 121 ? -13.063 -3.524 -16.583 1.00 74.69 121 ASP A C 1
ATOM 960 O O . ASP A 1 121 ? -12.924 -2.502 -17.265 1.00 74.69 121 ASP A O 1
ATOM 964 N N . GLN A 1 122 ? -13.690 -3.501 -15.402 1.00 81.06 122 GLN A N 1
ATOM 965 C CA . GLN A 1 122 ? -14.376 -2.321 -14.870 1.00 81.06 122 GLN A CA 1
ATOM 966 C C . GLN A 1 122 ? -13.399 -1.333 -14.219 1.00 81.06 122 GLN A C 1
ATOM 968 O O . GLN A 1 122 ? -12.329 -1.705 -13.733 1.00 81.06 122 GLN A O 1
ATOM 973 N N . SER A 1 123 ? -13.754 -0.047 -14.257 1.00 88.31 123 SER A N 1
ATOM 974 C CA . SER A 1 123 ? -12.953 1.015 -13.644 1.00 88.31 123 SER A CA 1
ATOM 975 C C . SER A 1 123 ? -13.096 0.963 -12.123 1.00 88.31 123 SER A C 1
ATOM 977 O O . SER A 1 123 ? -14.208 0.945 -11.595 1.00 88.31 123 SER A O 1
ATOM 979 N N . ILE A 1 124 ? -11.962 0.939 -11.426 1.00 88.19 124 ILE A N 1
ATOM 980 C CA . ILE A 1 124 ? -11.893 0.965 -9.966 1.00 88.19 124 ILE A CA 1
ATOM 981 C C . ILE A 1 124 ? -12.082 2.417 -9.509 1.00 88.19 124 ILE A C 1
ATOM 983 O O . ILE A 1 124 ? -11.276 3.290 -9.840 1.00 88.19 124 ILE A O 1
ATOM 987 N N . SER A 1 125 ? -13.133 2.679 -8.735 1.00 89.62 125 SER A N 1
ATOM 988 C CA . SER A 1 125 ? -13.418 3.997 -8.156 1.00 89.62 125 SER A CA 1
ATOM 989 C C . SER A 1 125 ? -12.582 4.251 -6.901 1.00 89.62 125 SER A C 1
ATOM 991 O O . SER A 1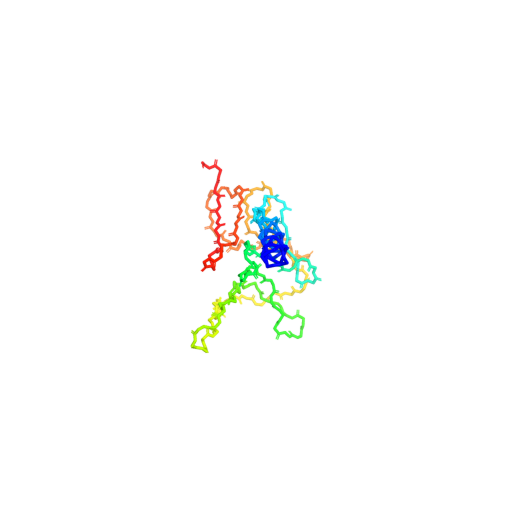 125 ? -12.100 5.361 -6.662 1.00 89.62 125 SER A O 1
ATOM 993 N N . SER A 1 126 ? -12.389 3.204 -6.101 1.00 89.88 126 SER A N 1
ATOM 994 C CA . SER A 1 126 ? -11.636 3.244 -4.856 1.00 89.88 126 SER A CA 1
ATOM 995 C C . SER A 1 126 ? -11.196 1.844 -4.437 1.00 89.88 126 SER A C 1
ATOM 997 O O . SER A 1 126 ? -11.646 0.836 -4.979 1.00 89.88 126 SER A O 1
ATOM 999 N N . ALA A 1 127 ? -10.306 1.771 -3.458 1.00 89.25 127 ALA A N 1
ATOM 1000 C CA . ALA A 1 127 ? -9.897 0.527 -2.828 1.00 89.25 127 ALA A CA 1
ATOM 1001 C C . ALA A 1 127 ? -9.804 0.690 -1.310 1.00 89.25 127 ALA A C 1
ATOM 1003 O O . ALA A 1 127 ? -9.777 1.805 -0.791 1.00 89.25 127 ALA A O 1
ATOM 1004 N N . SER A 1 128 ? -9.741 -0.412 -0.572 1.00 88.56 128 SER A N 1
ATOM 1005 C CA . SER A 1 128 ? -9.448 -0.369 0.860 1.00 88.56 128 SER A CA 1
ATOM 1006 C C . SER A 1 128 ? -8.790 -1.655 1.336 1.00 88.56 128 SER A C 1
ATOM 1008 O O . SER A 1 128 ? -9.136 -2.748 0.886 1.00 88.56 128 SER A O 1
ATOM 1010 N N . MET A 1 129 ? -7.870 -1.523 2.289 1.00 87.44 129 MET A N 1
ATOM 1011 C CA . MET A 1 129 ? -7.359 -2.655 3.049 1.00 87.44 129 MET A CA 1
ATOM 1012 C C . MET A 1 129 ? -8.287 -2.902 4.241 1.00 87.44 129 MET A C 1
ATOM 1014 O O . MET A 1 129 ? -8.466 -2.030 5.089 1.00 87.44 129 MET A O 1
ATOM 1018 N N . LEU A 1 130 ? -8.907 -4.075 4.317 1.00 83.62 130 LEU A N 1
ATOM 1019 C CA . LEU A 1 130 ? -9.802 -4.423 5.419 1.00 83.62 130 LEU A CA 1
ATOM 1020 C C . LEU A 1 130 ? -9.029 -5.052 6.579 1.00 83.62 130 LEU A C 1
ATOM 1022 O O . LEU A 1 130 ? -8.032 -5.742 6.380 1.00 83.62 130 LEU A O 1
ATOM 1026 N N . ASP A 1 131 ? -9.553 -4.909 7.798 1.00 81.81 131 ASP A N 1
ATOM 1027 C CA . ASP A 1 131 ? -8.994 -5.562 8.995 1.00 81.81 131 ASP A CA 1
ATOM 1028 C C . ASP A 1 131 ? -9.055 -7.097 8.926 1.00 81.81 131 ASP A C 1
ATOM 1030 O O . ASP A 1 131 ? -8.381 -7.793 9.681 1.00 81.81 131 ASP A O 1
ATOM 1034 N N . THR A 1 132 ? -9.847 -7.646 8.000 1.00 78.31 132 THR A N 1
ATOM 1035 C CA . THR A 1 132 ? -9.865 -9.083 7.708 1.00 78.31 132 THR A CA 1
ATOM 1036 C C . THR A 1 132 ? -8.598 -9.566 7.002 1.00 78.31 132 THR A C 1
ATOM 1038 O O . THR A 1 132 ? -8.384 -10.778 6.944 1.00 78.31 132 THR A O 1
ATOM 1041 N N . GLY A 1 133 ? -7.775 -8.648 6.483 1.00 76.88 133 GLY A N 1
ATOM 1042 C CA . GLY A 1 133 ? -6.628 -8.944 5.630 1.00 76.88 133 GLY A CA 1
ATOM 1043 C C . GLY A 1 133 ? -6.943 -8.925 4.132 1.00 76.88 133 GLY A C 1
ATOM 1044 O O . GLY A 1 133 ? -6.078 -9.254 3.330 1.00 76.88 133 GLY A O 1
ATOM 1045 N N . ASN A 1 134 ? -8.166 -8.551 3.740 1.00 80.12 134 ASN A N 1
ATOM 1046 C CA . ASN A 1 134 ? -8.551 -8.477 2.331 1.00 80.12 134 ASN A CA 1
ATOM 1047 C C . ASN A 1 134 ? -8.280 -7.079 1.775 1.00 80.12 134 ASN A C 1
ATOM 1049 O O . ASN A 1 134 ? -8.799 -6.095 2.305 1.00 80.12 134 ASN A O 1
ATOM 1053 N N . PHE A 1 135 ? -7.550 -7.006 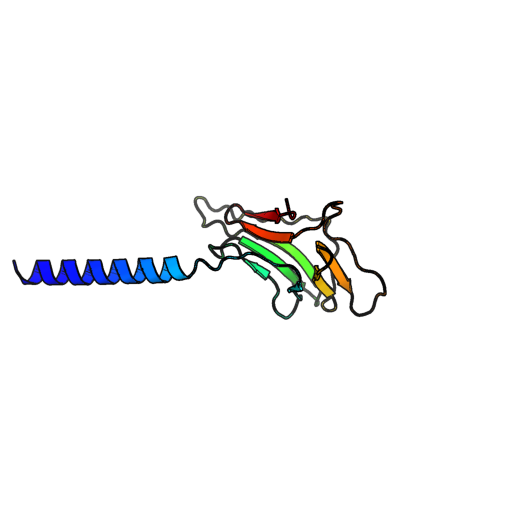0.665 1.00 83.38 135 PHE A N 1
ATOM 1054 C CA . PHE A 1 135 ? -7.500 -5.811 -0.166 1.00 83.38 135 PHE A CA 1
ATOM 1055 C C . PHE A 1 135 ? -8.690 -5.825 -1.132 1.00 83.38 135 PHE A C 1
ATOM 1057 O O . PHE A 1 135 ? -8.806 -6.725 -1.964 1.00 83.38 135 PHE A O 1
ATOM 1064 N N . VAL A 1 136 ? -9.607 -4.871 -0.983 1.00 84.44 136 VAL A N 1
ATOM 1065 C CA . VAL A 1 136 ? -10.871 -4.829 -1.731 1.00 84.44 136 VAL A CA 1
ATOM 1066 C C . VAL A 1 136 ? -10.865 -3.656 -2.697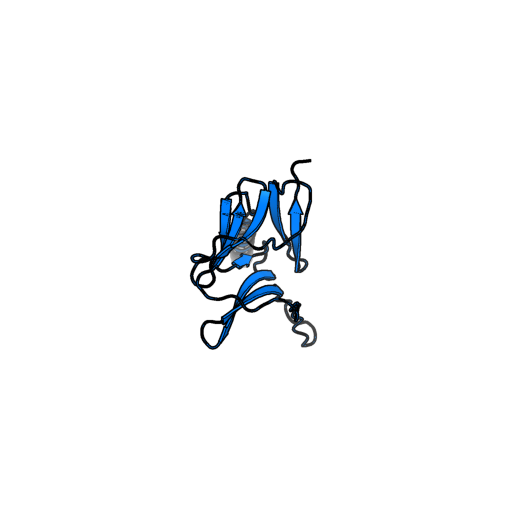 1.00 84.44 136 VAL A C 1
ATOM 1068 O O . VAL A 1 136 ? -10.502 -2.542 -2.326 1.00 84.44 136 VAL A O 1
ATOM 1071 N N . LEU A 1 137 ? -11.295 -3.921 -3.927 1.00 86.56 137 LEU A N 1
ATOM 1072 C CA . LEU A 1 137 ? -11.513 -2.931 -4.973 1.00 86.56 137 LEU A CA 1
ATOM 1073 C C . LEU A 1 137 ? -13.013 -2.651 -5.085 1.00 86.56 137 LEU A C 1
ATOM 1075 O O . LEU A 1 137 ? -13.811 -3.589 -5.086 1.00 86.56 137 LEU A O 1
ATOM 1079 N N . TYR A 1 138 ? -13.376 -1.380 -5.200 1.00 85.44 138 TYR A N 1
ATOM 1080 C CA . TYR A 1 138 ? -14.742 -0.932 -5.435 1.00 85.44 138 TYR A CA 1
ATOM 1081 C C . TYR A 1 138 ? -14.822 -0.339 -6.838 1.00 85.44 138 TYR A C 1
ATOM 1083 O O . TYR A 1 138 ? -13.999 0.501 -7.213 1.00 85.44 138 TYR A O 1
ATOM 1091 N N . ASP A 1 139 ? -15.800 -0.782 -7.620 1.00 83.38 139 ASP A N 1
ATOM 1092 C CA . ASP A 1 139 ? -16.146 -0.145 -8.885 1.00 83.38 139 ASP A CA 1
ATOM 1093 C C . ASP A 1 139 ? -16.990 1.116 -8.620 1.00 83.38 139 ASP A C 1
ATOM 1095 O O . ASP A 1 139 ? -17.156 1.560 -7.480 1.00 83.38 139 ASP A O 1
ATOM 1099 N N . SER A 1 140 ? -17.446 1.782 -9.675 1.00 69.44 140 SER A N 1
ATOM 1100 C CA . SER A 1 140 ? -18.297 2.971 -9.566 1.00 69.44 140 SER A CA 1
ATOM 1101 C C . SER A 1 140 ? -19.804 2.661 -9.572 1.00 69.44 140 SER A C 1
ATOM 1103 O O . SER A 1 140 ? -20.571 3.570 -9.892 1.00 69.44 140 SER A O 1
ATOM 1105 N N . ASN A 1 141 ? -20.227 1.415 -9.305 1.00 57.75 141 ASN A N 1
ATOM 1106 C CA . ASN A 1 141 ? -21.644 1.011 -9.346 1.00 57.75 141 ASN A CA 1
ATOM 1107 C C . ASN A 1 141 ? -22.395 1.246 -8.031 1.00 57.75 141 ASN A C 1
ATOM 1109 O O . ASN A 1 141 ? -21.866 0.902 -6.952 1.00 57.75 141 ASN A O 1
#